Protein AF-A0A9D5R5W2-F1 (afdb_monomer_lite)

Sequence (88 aa):
MCSFFVSAQTKNITSSEIRWKAYKTLKAESMSHDGTVKLKSGNLTFNGNELTGGNFIINMNTIDAEDMNENPKQKKVLGKSPEKRRFL

Secondary structure (DSSP, 8-state):
--------EEEEE-S-EEEEEEESSTT-GGGEEEEEEEEEEEEEEEETTEEEEEEEEEEEEEEEEGGGTT-TTHHHHGGG-GGG----

pLDDT: mean 71.2, std 15.34, range [37.72, 90.56]

Radius of gyration: 21.81 Å; chains: 1; bounding box: 52×42×56 Å

Structure (mmCIF, N/CA/C/O backbone):
data_AF-A0A9D5R5W2-F1
#
_entry.id   AF-A0A9D5R5W2-F1
#
loop_
_atom_site.group_PDB
_atom_site.id
_atom_site.type_symbol
_atom_site.label_atom_id
_atom_site.label_alt_id
_atom_site.label_comp_id
_atom_site.label_asym_id
_atom_site.label_entity_id
_atom_site.label_seq_id
_atom_site.pdbx_PDB_ins_code
_atom_site.Cartn_x
_atom_site.Cartn_y
_atom_site.Cartn_z
_atom_site.occupancy
_atom_site.B_iso_or_equiv
_atom_site.auth_seq_id
_atom_site.auth_comp_id
_atom_site.auth_asym_id
_atom_site.auth_atom_id
_atom_site.pdbx_PDB_model_num
ATOM 1 N N . MET A 1 1 ? -24.933 17.239 29.429 1.00 48.09 1 MET A N 1
ATOM 2 C CA . MET A 1 1 ? -23.792 16.752 28.622 1.00 48.09 1 MET A CA 1
ATOM 3 C C . MET A 1 1 ? -24.373 16.046 27.407 1.00 48.09 1 MET A C 1
ATOM 5 O O . MET A 1 1 ? -25.010 15.020 27.590 1.00 48.09 1 MET A O 1
ATOM 9 N N . CYS A 1 2 ? -24.272 16.620 26.206 1.00 44.22 2 CYS A N 1
ATOM 10 C CA . CYS A 1 2 ? -24.664 15.909 24.985 1.00 44.22 2 CYS A CA 1
ATOM 11 C C . CYS A 1 2 ? -23.565 14.904 24.636 1.00 44.22 2 CYS A C 1
ATOM 13 O O . CYS A 1 2 ? -22.425 15.300 24.400 1.00 44.22 2 CYS A O 1
ATOM 15 N N . SER A 1 3 ? -23.900 13.617 24.640 1.00 57.44 3 SER A N 1
ATOM 16 C CA . SER A 1 3 ? -23.001 12.552 24.202 1.00 57.44 3 SER A CA 1
ATOM 17 C C . SER A 1 3 ? -22.962 12.528 22.677 1.00 57.44 3 SER A C 1
ATOM 19 O O . SER A 1 3 ? -23.968 12.244 22.028 1.00 57.44 3 SER A O 1
ATOM 21 N N . PHE A 1 4 ? -21.804 12.832 22.097 1.00 60.03 4 PHE A N 1
ATOM 22 C CA . PHE A 1 4 ? -21.547 12.597 20.682 1.00 60.03 4 PHE A CA 1
ATOM 23 C C . PHE A 1 4 ? -21.200 11.118 20.509 1.00 60.03 4 PHE A C 1
ATOM 25 O O . PHE A 1 4 ? -20.141 10.670 20.944 1.00 60.03 4 PHE A O 1
ATOM 32 N N . PHE A 1 5 ? -22.096 10.344 19.902 1.00 61.50 5 PHE A N 1
ATOM 33 C CA . PHE A 1 5 ? -21.774 8.988 19.475 1.00 61.50 5 PHE A CA 1
ATOM 34 C C . PHE A 1 5 ? -20.884 9.081 18.235 1.00 61.50 5 PHE A C 1
ATOM 36 O O . PHE A 1 5 ? -21.328 9.524 17.176 1.00 61.50 5 PHE A O 1
ATOM 43 N N . VAL A 1 6 ? -19.616 8.690 18.364 1.00 63.41 6 VAL A N 1
ATOM 44 C CA . VAL A 1 6 ? -18.750 8.499 17.200 1.00 63.41 6 VAL A CA 1
ATOM 45 C C . VAL A 1 6 ? -19.243 7.244 16.476 1.00 63.41 6 VAL A C 1
ATOM 47 O O . VAL A 1 6 ? -19.264 6.153 17.038 1.00 63.41 6 VAL A O 1
ATOM 50 N N . SER A 1 7 ? -19.727 7.415 15.248 1.00 67.25 7 SER A N 1
ATOM 51 C CA . SER A 1 7 ? -20.023 6.299 14.345 1.00 67.25 7 SER A CA 1
ATOM 52 C C . SER A 1 7 ? -18.800 6.014 13.482 1.00 67.25 7 SER A C 1
ATOM 54 O O . SER A 1 7 ? -18.014 6.922 13.197 1.00 67.25 7 SER A O 1
ATOM 56 N N . ALA A 1 8 ? -18.636 4.757 13.070 1.00 74.06 8 ALA A N 1
ATOM 57 C CA . ALA A 1 8 ? -17.549 4.362 12.187 1.00 74.06 8 ALA A CA 1
ATOM 58 C C . ALA A 1 8 ? -17.592 5.178 10.881 1.00 74.06 8 ALA A C 1
ATOM 60 O O . ALA A 1 8 ? -18.634 5.273 10.232 1.00 74.06 8 ALA A O 1
ATOM 61 N N . GLN A 1 9 ? -16.464 5.786 10.515 1.00 80.81 9 GLN A N 1
ATOM 62 C CA . GLN A 1 9 ? -16.323 6.628 9.329 1.00 80.81 9 GLN A CA 1
ATOM 63 C C . GLN A 1 9 ? -15.481 5.910 8.281 1.00 80.81 9 GLN A C 1
ATOM 65 O O . GLN A 1 9 ? -14.351 5.501 8.553 1.00 80.81 9 GLN A O 1
ATOM 70 N N . THR A 1 10 ? -16.005 5.810 7.062 1.00 79.56 10 THR A N 1
ATOM 71 C CA . THR A 1 10 ? -15.267 5.266 5.922 1.00 79.56 10 THR A CA 1
ATOM 72 C C . THR A 1 10 ? -14.685 6.405 5.086 1.00 79.56 10 THR A C 1
ATOM 74 O O . THR A 1 10 ? -15.416 7.275 4.614 1.00 79.56 10 THR A O 1
ATOM 77 N N . LYS A 1 11 ? -13.361 6.415 4.900 1.00 79.50 11 LYS A N 1
ATOM 78 C CA . LYS A 1 11 ? -12.647 7.412 4.090 1.00 79.50 11 LYS A CA 1
ATOM 79 C C . LYS A 1 11 ? -12.086 6.789 2.819 1.00 79.50 11 LYS A C 1
ATOM 81 O O . LYS A 1 11 ? -11.412 5.760 2.865 1.00 79.50 11 LYS A O 1
ATOM 86 N N . ASN A 1 12 ? -12.323 7.463 1.696 1.00 78.81 12 ASN A N 1
ATOM 87 C CA . ASN A 1 12 ? -11.734 7.117 0.407 1.00 78.81 12 ASN A CA 1
ATOM 88 C C . ASN A 1 12 ? -10.279 7.589 0.353 1.00 78.81 12 ASN A C 1
ATOM 90 O O . ASN A 1 12 ? -9.994 8.758 0.611 1.00 78.81 12 ASN A O 1
ATOM 94 N N . ILE A 1 13 ? -9.370 6.692 -0.019 1.00 78.56 13 ILE A N 1
ATOM 95 C CA . ILE A 1 13 ? -7.971 7.027 -0.273 1.00 78.56 13 ILE A CA 1
ATOM 96 C C . ILE A 1 13 ? -7.838 7.395 -1.752 1.00 78.56 13 ILE A C 1
ATOM 98 O O . ILE A 1 13 ? -7.937 6.529 -2.623 1.00 78.56 13 ILE A O 1
ATOM 102 N N . THR A 1 14 ? -7.641 8.680 -2.036 1.00 68.88 14 THR A N 1
ATOM 103 C CA . THR A 1 14 ? -7.470 9.210 -3.401 1.00 68.88 14 THR A CA 1
ATOM 104 C C . THR A 1 14 ? -6.011 9.441 -3.780 1.00 68.88 14 THR A C 1
ATOM 106 O O . THR A 1 14 ? -5.688 9.466 -4.963 1.00 68.88 14 THR A O 1
ATOM 109 N N . SER A 1 15 ? -5.122 9.572 -2.795 1.00 65.81 15 SER A N 1
ATOM 110 C CA . SER A 1 15 ? -3.681 9.668 -3.004 1.00 65.81 15 SER A CA 1
ATOM 111 C C . SER A 1 15 ? -2.969 8.880 -1.916 1.00 65.81 15 SER A C 1
ATOM 113 O O . SER A 1 15 ? -3.119 9.166 -0.728 1.00 65.81 15 SER A O 1
ATOM 115 N N . SER A 1 16 ? -2.227 7.860 -2.323 1.0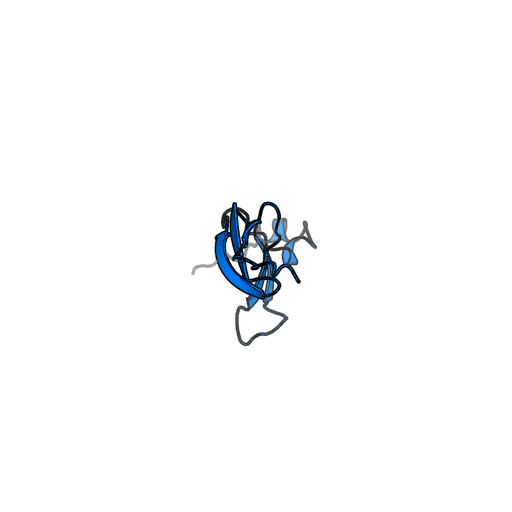0 70.62 16 SER A N 1
ATOM 116 C CA . SER A 1 16 ? -1.351 7.102 -1.437 1.00 70.62 16 SER A CA 1
ATOM 117 C C . SER A 1 16 ? -0.221 6.497 -2.247 1.00 70.62 16 SER A C 1
ATOM 119 O O . SER A 1 16 ? -0.457 5.904 -3.305 1.00 70.62 16 SER A O 1
ATOM 121 N N . GLU A 1 17 ? 0.983 6.615 -1.715 1.00 76.81 17 GLU A N 1
ATOM 122 C CA . GLU A 1 17 ? 2.172 5.961 -2.233 1.00 76.81 17 GLU A CA 1
ATOM 123 C C . GLU A 1 17 ? 2.382 4.654 -1.470 1.00 76.81 17 GLU A C 1
ATOM 125 O O . GLU A 1 17 ? 2.431 4.646 -0.239 1.00 76.81 17 GLU A O 1
ATOM 130 N N . ILE A 1 18 ? 2.464 3.539 -2.194 1.00 82.56 18 ILE A N 1
ATOM 131 C CA . ILE A 1 18 ? 2.783 2.240 -1.604 1.00 82.56 18 ILE A CA 1
ATOM 132 C C . ILE A 1 18 ? 4.219 1.922 -1.992 1.00 82.56 18 ILE A C 1
ATOM 134 O O . ILE A 1 18 ? 4.525 1.768 -3.173 1.00 82.56 18 ILE A O 1
ATOM 138 N N . ARG A 1 19 ? 5.092 1.813 -0.991 1.00 85.44 19 ARG A N 1
ATOM 139 C CA . ARG A 1 19 ? 6.486 1.405 -1.174 1.00 85.44 19 ARG A CA 1
ATOM 140 C C . ARG A 1 19 ? 6.618 -0.089 -0.922 1.00 85.44 19 ARG A C 1
ATOM 142 O O . ARG A 1 19 ? 6.087 -0.599 0.065 1.00 85.44 19 ARG A O 1
ATOM 149 N N . TRP A 1 20 ? 7.316 -0.789 -1.805 1.00 84.69 20 TRP A N 1
ATOM 150 C CA . TRP A 1 20 ? 7.583 -2.216 -1.674 1.00 84.69 20 TRP A CA 1
ATOM 151 C C . TRP A 1 20 ? 9.084 -2.458 -1.561 1.00 84.69 20 TRP A C 1
ATOM 153 O O . TRP A 1 20 ? 9.889 -1.721 -2.121 1.00 84.69 20 TRP A O 1
ATOM 163 N N . LYS A 1 21 ? 9.450 -3.502 -0.814 1.00 84.00 21 LYS A N 1
ATOM 164 C CA . LYS A 1 21 ? 10.825 -3.987 -0.718 1.00 84.00 21 LYS A CA 1
ATOM 165 C C . LYS A 1 21 ? 10.824 -5.507 -0.806 1.00 84.00 21 LYS A C 1
ATOM 167 O O . LYS A 1 21 ? 10.190 -6.172 0.015 1.00 84.00 21 LYS A O 1
ATOM 172 N N . ALA A 1 22 ? 11.502 -6.051 -1.808 1.00 78.56 22 ALA A N 1
ATOM 173 C CA . ALA A 1 22 ? 11.620 -7.483 -2.048 1.00 78.56 22 ALA A CA 1
ATOM 174 C C . ALA A 1 22 ? 13.074 -7.930 -1.892 1.00 78.56 22 ALA A C 1
ATOM 176 O O . ALA A 1 22 ? 13.992 -7.204 -2.252 1.00 78.56 22 ALA A O 1
ATOM 177 N N . TYR A 1 23 ? 13.286 -9.142 -1.384 1.00 79.62 23 TYR A N 1
ATOM 178 C CA . TYR A 1 23 ? 14.615 -9.721 -1.188 1.00 79.62 23 TYR A CA 1
ATOM 179 C C . TYR A 1 23 ? 14.700 -11.037 -1.952 1.00 79.62 23 TYR A C 1
ATOM 181 O O . TYR A 1 23 ? 13.791 -11.861 -1.850 1.00 79.62 23 TYR A O 1
ATOM 189 N N . LYS A 1 24 ? 15.794 -11.256 -2.687 1.00 64.06 24 LYS A N 1
ATOM 190 C CA . LYS A 1 24 ? 15.990 -12.487 -3.467 1.00 64.06 24 LYS A CA 1
ATOM 191 C C . LYS A 1 24 ? 16.257 -13.714 -2.577 1.00 64.06 24 LYS A C 1
ATOM 193 O O . LYS A 1 24 ? 15.667 -14.763 -2.810 1.00 64.06 24 LYS A O 1
ATOM 198 N N . THR A 1 25 ? 17.101 -13.571 -1.545 1.00 67.69 25 THR A N 1
ATOM 199 C CA . THR A 1 25 ? 17.451 -14.624 -0.561 1.00 67.69 25 THR A CA 1
ATOM 200 C C . THR A 1 25 ? 17.896 -13.991 0.773 1.00 67.69 25 THR A C 1
ATOM 202 O O . THR A 1 25 ? 18.350 -12.849 0.773 1.00 67.69 25 THR A O 1
ATOM 205 N N . LEU A 1 26 ? 17.763 -14.713 1.903 1.00 61.22 26 LEU A N 1
ATOM 206 C CA . LEU A 1 26 ? 18.286 -14.403 3.260 1.00 61.22 26 LEU A CA 1
ATOM 207 C C . LEU A 1 26 ? 18.322 -12.915 3.677 1.00 61.22 26 LEU A C 1
ATOM 209 O O . LEU A 1 26 ? 19.279 -12.489 4.312 1.00 61.22 26 LEU A O 1
ATOM 213 N N . LYS A 1 27 ? 17.299 -12.116 3.332 1.00 59.53 27 LYS A N 1
ATOM 214 C CA . LYS A 1 27 ? 17.211 -10.678 3.674 1.00 59.53 27 LYS A CA 1
ATOM 215 C C . LYS A 1 27 ? 18.536 -9.915 3.487 1.00 59.53 27 LYS A C 1
ATOM 217 O O . LYS A 1 27 ? 18.855 -9.018 4.258 1.00 59.53 27 LYS A O 1
ATOM 222 N N . ALA A 1 28 ? 19.338 -10.305 2.499 1.00 61.19 28 ALA A N 1
ATOM 223 C CA . ALA A 1 28 ? 20.595 -9.630 2.242 1.00 61.19 28 ALA A CA 1
ATOM 224 C C . ALA A 1 28 ? 20.269 -8.304 1.555 1.00 61.19 28 ALA A C 1
ATOM 226 O O . ALA A 1 28 ? 19.719 -8.300 0.453 1.00 61.19 28 ALA A O 1
ATOM 227 N N . GLU A 1 29 ? 20.605 -7.190 2.202 1.00 66.62 29 GLU A N 1
ATOM 228 C CA . GLU 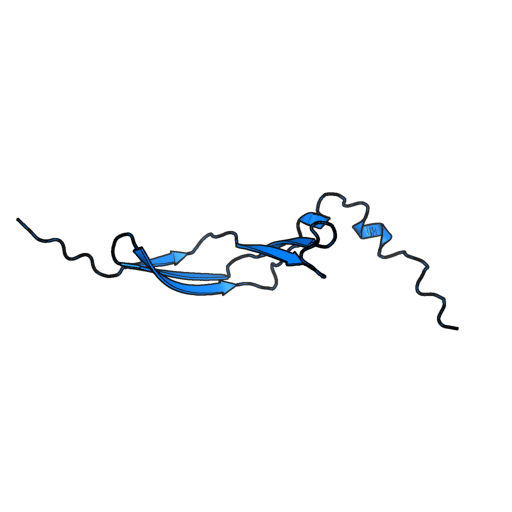A 1 29 ? 20.380 -5.831 1.687 1.00 66.62 29 GLU A CA 1
ATOM 229 C C . GLU A 1 29 ? 20.997 -5.640 0.289 1.00 66.62 29 GLU A C 1
ATOM 231 O O . GLU A 1 29 ? 20.415 -4.987 -0.570 1.00 66.62 29 GLU A O 1
ATOM 236 N N . SER A 1 30 ? 22.113 -6.325 0.014 1.00 64.81 30 SER A N 1
ATOM 237 C CA . SER A 1 30 ? 22.809 -6.342 -1.282 1.00 64.81 30 SER A CA 1
ATOM 238 C C . SER A 1 30 ? 22.050 -7.037 -2.424 1.00 64.81 30 SER A C 1
ATOM 240 O O . SER A 1 30 ? 22.481 -6.965 -3.570 1.00 64.81 30 SER A O 1
ATOM 242 N N . MET A 1 31 ? 20.964 -7.755 -2.128 1.00 64.81 31 MET A N 1
ATOM 243 C CA . MET A 1 31 ? 20.102 -8.437 -3.105 1.00 64.81 31 MET A CA 1
ATOM 244 C C . MET A 1 31 ? 18.630 -8.116 -2.829 1.00 64.81 31 MET A C 1
ATOM 246 O O . MET A 1 31 ? 17.760 -8.999 -2.870 1.00 64.81 31 MET A O 1
ATOM 250 N N . SER A 1 32 ? 18.376 -6.856 -2.483 1.00 73.88 32 SER A N 1
ATOM 251 C CA . SER A 1 32 ? 17.040 -6.312 -2.319 1.00 73.88 32 SER A CA 1
ATOM 252 C C . SER A 1 32 ? 16.702 -5.376 -3.474 1.00 73.88 32 SER A C 1
ATOM 254 O O . SER A 1 32 ? 17.588 -4.742 -4.037 1.00 73.88 32 SER A O 1
ATOM 256 N N . HIS A 1 33 ? 15.429 -5.348 -3.841 1.00 81.75 33 HIS A N 1
ATOM 257 C CA . HIS A 1 33 ? 14.863 -4.346 -4.730 1.00 81.75 33 HIS A CA 1
ATOM 258 C C . HIS A 1 33 ? 13.836 -3.562 -3.939 1.00 81.75 33 HIS A C 1
ATOM 260 O O . HIS A 1 33 ? 13.054 -4.151 -3.183 1.00 81.75 33 HIS A O 1
ATOM 266 N N . ASP A 1 34 ? 13.827 -2.255 -4.130 1.00 83.50 34 ASP A N 1
ATOM 267 C CA . ASP A 1 34 ? 12.813 -1.378 -3.590 1.00 83.50 34 ASP A CA 1
ATOM 268 C C . ASP A 1 34 ? 12.221 -0.498 -4.680 1.00 83.50 34 ASP A C 1
ATOM 270 O O . ASP A 1 34 ? 12.822 -0.223 -5.720 1.00 83.50 34 ASP A O 1
ATOM 274 N N . GLY A 1 35 ? 10.983 -0.097 -4.454 1.00 85.88 35 GLY A N 1
ATOM 275 C CA . GLY A 1 35 ? 10.295 0.756 -5.393 1.00 85.88 35 GLY A CA 1
ATOM 276 C C . GLY A 1 35 ? 8.893 1.101 -4.952 1.00 85.88 35 GLY A C 1
ATOM 277 O O . GLY A 1 35 ? 8.503 0.901 -3.795 1.00 85.88 35 GLY A O 1
ATOM 278 N N . THR A 1 36 ? 8.119 1.624 -5.893 1.00 88.69 36 THR A N 1
ATOM 279 C CA . THR A 1 36 ? 6.778 2.144 -5.640 1.00 88.69 36 THR A CA 1
ATOM 280 C C . THR A 1 36 ? 5.736 1.415 -6.473 1.00 88.69 36 THR A C 1
ATOM 282 O O . THR A 1 36 ? 6.011 0.837 -7.523 1.00 88.69 36 THR A O 1
ATOM 285 N N . VAL A 1 37 ? 4.503 1.399 -5.978 1.00 87.06 37 VAL A N 1
ATOM 286 C CA . VAL A 1 37 ? 3.328 0.966 -6.729 1.00 87.06 37 VAL A CA 1
ATOM 287 C C . VAL A 1 37 ? 2.171 1.904 -6.416 1.00 87.06 37 VAL A C 1
ATOM 289 O O . VAL A 1 37 ? 1.967 2.318 -5.272 1.00 87.06 37 VAL A O 1
ATOM 292 N N . LYS A 1 38 ? 1.405 2.286 -7.441 1.00 86.31 38 LYS A N 1
ATOM 293 C CA . LYS A 1 38 ? 0.292 3.220 -7.262 1.00 86.31 38 LYS A CA 1
ATOM 294 C C . LYS A 1 38 ? -0.961 2.492 -6.808 1.00 86.31 38 LYS A C 1
ATOM 296 O O . LYS A 1 38 ? -1.308 1.405 -7.286 1.00 86.31 38 LYS A O 1
ATOM 301 N N . LEU A 1 39 ? -1.692 3.150 -5.917 1.00 85.44 39 LEU A N 1
ATOM 302 C CA . LEU A 1 39 ? -3.023 2.721 -5.534 1.00 85.44 39 LEU A CA 1
ATOM 303 C C . LEU A 1 39 ? -4.024 3.056 -6.648 1.00 85.44 39 LEU A C 1
ATOM 305 O O . LEU A 1 39 ? -4.015 4.157 -7.194 1.00 85.44 39 LEU A O 1
ATOM 309 N N . LYS A 1 40 ? -4.906 2.107 -6.974 1.00 84.00 40 LYS A N 1
ATOM 310 C CA . LYS A 1 40 ? -6.043 2.342 -7.871 1.00 84.00 40 LYS A CA 1
ATOM 311 C C . LYS A 1 40 ? -7.222 2.955 -7.116 1.00 84.00 40 LYS A C 1
ATOM 313 O O . LYS A 1 40 ? -7.834 3.901 -7.592 1.00 84.00 40 LYS A O 1
ATOM 318 N N . SER A 1 41 ? -7.544 2.392 -5.955 1.00 84.88 41 SER A N 1
ATOM 319 C CA . SER A 1 41 ? -8.613 2.858 -5.068 1.00 84.88 41 SER A CA 1
ATOM 320 C C . SER A 1 41 ? -8.487 2.187 -3.709 1.00 84.88 41 SER A C 1
ATOM 322 O O . SER A 1 41 ? -8.091 1.026 -3.645 1.00 84.88 41 SER A O 1
ATOM 324 N N . GLY A 1 42 ? -8.894 2.847 -2.633 1.00 84.75 42 GLY A N 1
ATOM 325 C CA . GLY A 1 42 ? -8.956 2.211 -1.322 1.00 84.75 42 GLY A CA 1
ATOM 326 C C . GLY A 1 42 ? -9.960 2.883 -0.406 1.00 84.75 42 GLY A C 1
ATOM 327 O O . GLY A 1 42 ? -10.319 4.042 -0.606 1.00 84.75 42 GLY A O 1
ATOM 328 N N . ASN A 1 43 ? -10.448 2.139 0.573 1.00 85.88 43 ASN A N 1
ATOM 329 C CA . ASN A 1 43 ? -11.321 2.613 1.634 1.00 85.88 43 ASN A CA 1
ATOM 330 C C . ASN A 1 43 ? -10.753 2.154 2.967 1.00 85.88 43 ASN A C 1
ATOM 332 O O . ASN A 1 43 ? -10.419 0.983 3.126 1.00 85.88 43 ASN A O 1
ATOM 336 N N . LEU A 1 44 ? -10.664 3.082 3.911 1.00 86.62 44 LEU A N 1
ATOM 337 C CA . LEU A 1 44 ? -10.278 2.814 5.289 1.00 86.62 44 LEU A CA 1
ATOM 338 C C . LEU A 1 44 ? -11.472 3.093 6.189 1.00 86.62 44 LEU A C 1
ATOM 340 O O . LEU A 1 44 ? -12.134 4.119 6.036 1.00 86.62 44 LEU A O 1
ATOM 344 N N . THR A 1 45 ? -11.721 2.196 7.130 1.00 86.88 45 THR A N 1
ATOM 345 C CA . THR A 1 45 ? -12.762 2.333 8.143 1.00 86.88 45 THR A CA 1
ATOM 346 C C . THR A 1 45 ? -12.109 2.710 9.459 1.00 86.88 45 THR A C 1
ATOM 348 O O . THR A 1 45 ? -11.241 1.998 9.964 1.00 86.88 45 THR A O 1
ATOM 351 N N . PHE A 1 46 ? -12.541 3.835 10.012 1.00 85.81 46 PHE A N 1
ATOM 352 C CA . PHE A 1 46 ? -12.091 4.335 11.301 1.00 85.81 46 PHE A CA 1
ATOM 353 C C . PHE A 1 46 ? -13.225 4.246 12.315 1.00 85.81 46 PHE A C 1
ATOM 355 O O . PHE A 1 46 ? -14.351 4.640 12.013 1.00 85.81 46 PHE A O 1
ATOM 362 N N . ASN A 1 47 ? -12.932 3.779 13.526 1.00 86.06 47 ASN A N 1
ATOM 363 C CA . ASN A 1 47 ? -13.810 3.927 14.680 1.00 86.06 47 ASN A CA 1
ATOM 364 C C . ASN A 1 47 ? -13.200 4.976 15.615 1.00 86.06 47 ASN A C 1
ATOM 366 O O . ASN A 1 47 ? -12.232 4.710 16.324 1.00 86.06 47 ASN A O 1
ATOM 370 N N . GLY A 1 48 ? -13.704 6.209 15.536 1.00 84.31 48 GLY A N 1
ATOM 371 C CA . GLY A 1 48 ? -13.065 7.356 16.180 1.00 84.31 48 GLY A CA 1
ATOM 372 C C . GLY A 1 48 ? -11.671 7.609 15.602 1.00 84.31 48 GLY A C 1
ATOM 373 O O . GLY A 1 48 ? -11.545 8.013 14.446 1.00 84.31 48 GLY A O 1
ATOM 374 N N . ASN A 1 49 ? -10.639 7.356 16.409 1.00 84.31 49 ASN A N 1
ATOM 375 C CA . ASN A 1 49 ? -9.232 7.543 16.046 1.00 84.31 49 ASN A CA 1
ATOM 376 C C . ASN A 1 49 ? -8.524 6.232 15.665 1.00 84.31 49 ASN A C 1
ATOM 378 O O . ASN A 1 49 ? -7.377 6.273 15.223 1.00 84.31 49 ASN A O 1
ATOM 382 N N . GLU A 1 50 ? -9.185 5.083 15.816 1.00 86.56 50 GLU A N 1
ATOM 383 C CA . GLU A 1 50 ? -8.604 3.775 15.518 1.00 86.56 50 GLU A CA 1
ATOM 384 C C . GLU A 1 50 ? -8.963 3.319 14.104 1.00 86.56 50 GLU A C 1
ATOM 386 O O . GLU A 1 50 ? -10.125 3.353 13.696 1.00 86.56 50 GLU A O 1
ATOM 391 N N . LEU A 1 51 ? -7.959 2.865 13.351 1.00 87.62 51 LEU A N 1
ATOM 392 C CA . LEU A 1 51 ? -8.155 2.201 12.065 1.00 87.62 51 LEU A CA 1
ATOM 393 C C . LEU A 1 51 ? -8.597 0.755 12.321 1.00 87.62 51 LEU A C 1
ATOM 395 O O . LEU A 1 51 ? -7.803 -0.060 12.782 1.00 87.62 51 LEU A O 1
ATOM 399 N N . THR A 1 52 ? -9.850 0.431 12.011 1.00 90.56 52 THR A N 1
ATOM 400 C CA . THR A 1 52 ? -10.431 -0.894 12.290 1.00 90.56 52 THR A CA 1
ATOM 401 C C . THR A 1 52 ? -10.436 -1.819 11.081 1.00 90.56 52 THR A C 1
ATOM 403 O O . THR A 1 52 ? -10.628 -3.024 11.224 1.00 90.56 52 THR A O 1
ATOM 406 N N . GLY A 1 53 ? -10.205 -1.283 9.883 1.00 88.19 53 GLY A N 1
ATOM 407 C CA . GLY A 1 53 ? -10.088 -2.089 8.677 1.00 88.19 53 GLY A CA 1
ATOM 408 C C . GLY A 1 53 ? -10.075 -1.259 7.406 1.00 88.19 53 GLY A C 1
ATOM 409 O O . GLY A 1 53 ? -10.046 -0.029 7.432 1.00 88.19 53 GLY A O 1
ATOM 410 N N . GLY A 1 54 ? -10.107 -1.945 6.272 1.00 85.88 54 GLY A N 1
ATOM 411 C CA . GLY A 1 54 ? -10.147 -1.310 4.968 1.00 85.88 54 GLY A CA 1
ATOM 412 C C . GLY A 1 54 ? -9.919 -2.301 3.839 1.00 85.88 54 GLY A C 1
ATOM 413 O O . GLY A 1 54 ? -9.512 -3.438 4.061 1.00 85.88 54 GLY A O 1
ATOM 414 N N . ASN A 1 55 ? -10.178 -1.848 2.621 1.00 85.50 55 ASN A N 1
ATOM 415 C CA . ASN A 1 55 ? -9.845 -2.572 1.405 1.00 85.50 55 ASN A CA 1
ATOM 416 C C . ASN A 1 55 ? -9.126 -1.628 0.451 1.00 85.50 55 ASN A C 1
ATOM 418 O O . ASN A 1 55 ? -9.498 -0.462 0.330 1.00 85.50 55 ASN A O 1
ATOM 422 N N . PHE A 1 56 ? -8.124 -2.128 -0.254 1.00 87.75 56 PHE A N 1
ATOM 423 C CA . PHE A 1 56 ? -7.385 -1.348 -1.228 1.00 87.75 56 PHE A CA 1
ATOM 424 C C . PHE A 1 56 ? -7.060 -2.199 -2.454 1.00 87.75 56 PHE A C 1
ATOM 426 O O . PHE A 1 56 ? -6.730 -3.376 -2.363 1.00 87.75 56 PHE A O 1
ATOM 433 N N . ILE A 1 57 ? -7.184 -1.583 -3.623 1.00 86.69 57 ILE A N 1
ATOM 434 C CA . ILE A 1 57 ? -6.888 -2.174 -4.920 1.00 86.69 57 ILE A CA 1
ATOM 435 C C . ILE A 1 57 ? -5.633 -1.492 -5.438 1.00 86.69 57 ILE A C 1
ATOM 437 O O . ILE A 1 57 ? -5.615 -0.281 -5.670 1.00 86.69 57 ILE A O 1
ATOM 441 N N . ILE A 1 58 ? -4.588 -2.284 -5.635 1.00 85.75 58 ILE A N 1
ATOM 442 C CA . ILE A 1 58 ? -3.304 -1.825 -6.156 1.00 85.75 58 ILE A CA 1
ATOM 443 C C . ILE A 1 58 ? -3.322 -1.923 -7.681 1.00 85.75 58 ILE A C 1
ATOM 445 O O . ILE A 1 58 ? -3.790 -2.914 -8.246 1.00 85.75 58 ILE A O 1
ATOM 449 N N . ASN A 1 59 ? -2.797 -0.906 -8.365 1.00 87.12 59 ASN A N 1
ATOM 450 C CA . ASN A 1 59 ? -2.558 -0.989 -9.798 1.00 87.12 59 ASN A CA 1
ATOM 451 C C . ASN A 1 59 ? -1.168 -1.582 -10.068 1.00 87.12 59 ASN A C 1
ATOM 453 O O . ASN A 1 59 ? -0.185 -0.852 -10.172 1.00 87.12 59 ASN A O 1
ATOM 457 N N . MET A 1 60 ? -1.083 -2.902 -10.233 1.00 84.12 60 MET A N 1
ATOM 458 C C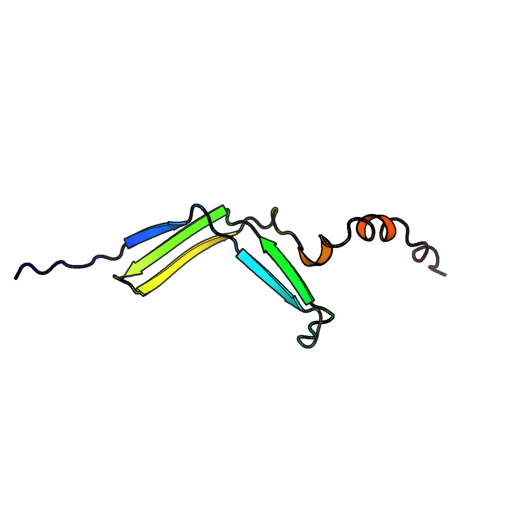A . MET A 1 60 ? 0.195 -3.591 -10.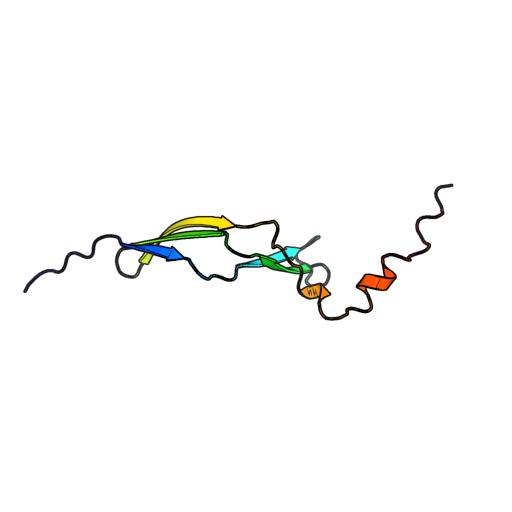469 1.00 84.12 60 MET A CA 1
ATOM 459 C C . MET A 1 60 ? 0.881 -3.204 -11.785 1.00 84.12 60 MET A C 1
ATOM 461 O O . MET A 1 60 ? 2.090 -3.355 -11.894 1.00 84.12 60 MET A O 1
ATOM 465 N N . ASN A 1 61 ? 0.163 -2.620 -12.751 1.00 87.44 61 ASN A N 1
ATOM 466 C CA . ASN A 1 61 ? 0.780 -2.095 -13.977 1.00 87.44 61 ASN A CA 1
ATOM 467 C C . ASN A 1 61 ? 1.640 -0.844 -13.724 1.00 87.44 61 ASN A C 1
ATOM 469 O O . ASN A 1 61 ? 2.299 -0.360 -14.636 1.00 87.44 61 ASN A O 1
ATOM 473 N N . THR A 1 62 ? 1.593 -0.287 -12.512 1.00 85.88 62 THR A N 1
ATOM 474 C CA . THR A 1 62 ? 2.351 0.910 -12.117 1.00 85.88 62 THR A CA 1
ATOM 475 C C . THR A 1 62 ? 3.506 0.601 -11.179 1.00 85.88 62 THR A C 1
ATOM 477 O O . THR A 1 62 ? 4.069 1.529 -10.607 1.00 85.88 62 THR A O 1
ATOM 480 N N . ILE A 1 63 ? 3.816 -0.682 -10.977 1.00 85.38 63 ILE A N 1
ATOM 481 C CA . ILE A 1 63 ? 4.963 -1.065 -10.170 1.00 85.38 63 ILE A CA 1
ATOM 482 C C . ILE A 1 63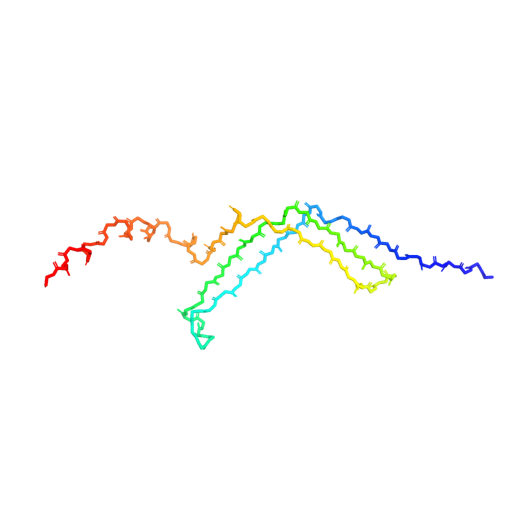 ? 6.239 -0.567 -10.852 1.00 85.38 63 ILE A C 1
ATOM 484 O O . ILE A 1 63 ? 6.467 -0.843 -12.030 1.00 85.38 63 ILE A O 1
ATOM 488 N N . ASP A 1 64 ? 7.040 0.185 -10.111 1.00 83.50 64 ASP A N 1
ATOM 489 C CA . ASP A 1 64 ? 8.353 0.649 -10.537 1.00 83.50 64 ASP A CA 1
ATOM 490 C C . ASP A 1 64 ? 9.397 0.245 -9.498 1.00 83.50 64 ASP A C 1
ATOM 492 O O . ASP A 1 64 ? 9.086 0.148 -8.310 1.00 83.50 64 ASP A O 1
ATOM 496 N N . ALA A 1 65 ? 10.610 -0.034 -9.969 1.00 81.50 65 ALA A N 1
ATOM 497 C CA . ALA A 1 65 ? 11.764 -0.400 -9.156 1.00 81.50 65 ALA A CA 1
ATOM 498 C C . ALA A 1 65 ? 12.711 0.806 -9.132 1.00 81.50 65 ALA A C 1
ATOM 500 O O . ALA A 1 65 ? 13.373 1.115 -10.129 1.00 81.50 65 ALA A O 1
ATOM 501 N N . GLU A 1 66 ? 12.692 1.545 -8.024 1.00 79.38 66 GLU A N 1
ATOM 502 C CA . GLU A 1 66 ? 13.396 2.824 -7.903 1.00 79.38 66 GLU A CA 1
ATOM 503 C C . GLU A 1 66 ? 14.892 2.637 -7.653 1.00 79.38 66 GLU A C 1
ATOM 505 O O . GLU A 1 66 ? 15.674 3.491 -8.072 1.00 79.38 66 GLU A O 1
ATOM 510 N N . ASP A 1 67 ? 15.300 1.480 -7.122 1.00 70.75 67 ASP A N 1
ATOM 511 C CA . ASP A 1 67 ? 16.704 1.070 -6.965 1.00 70.75 67 ASP A CA 1
ATOM 512 C C . ASP A 1 67 ? 17.492 1.108 -8.289 1.00 70.75 67 ASP A C 1
ATOM 514 O O . ASP A 1 67 ? 18.719 1.212 -8.320 1.00 70.75 67 ASP A O 1
ATOM 518 N N . MET A 1 68 ? 16.782 1.050 -9.419 1.00 62.41 68 MET A N 1
ATOM 519 C CA . MET A 1 68 ? 17.360 1.087 -10.760 1.00 62.41 68 MET A CA 1
ATOM 520 C C . MET A 1 68 ? 17.290 2.464 -11.437 1.00 62.41 68 MET A C 1
ATOM 522 O O . MET A 1 68 ? 17.846 2.635 -12.530 1.00 62.41 68 MET A O 1
ATOM 526 N N . ASN A 1 69 ? 16.624 3.450 -10.832 1.00 60.22 69 ASN A N 1
ATOM 527 C CA . ASN A 1 69 ? 16.468 4.792 -11.405 1.00 60.22 69 ASN A CA 1
ATOM 528 C C . ASN A 1 69 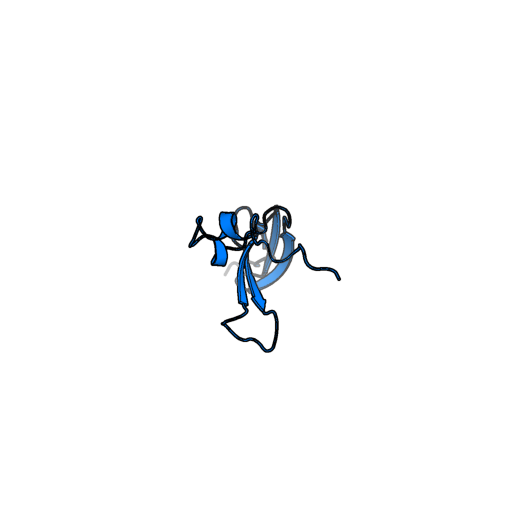? 17.718 5.673 -11.214 1.00 60.22 69 ASN A C 1
ATOM 530 O O . ASN A 1 69 ? 17.844 6.721 -11.848 1.00 60.22 69 ASN A O 1
ATOM 534 N N . GLU A 1 70 ? 18.695 5.208 -10.436 1.00 53.69 70 GLU A N 1
ATOM 535 C CA . GLU A 1 70 ? 19.931 5.933 -10.123 1.00 53.69 70 GLU A CA 1
ATOM 536 C C . GLU A 1 70 ? 20.963 5.915 -11.269 1.00 53.69 70 GLU A C 1
ATOM 538 O O . GLU A 1 70 ? 21.873 6.741 -11.309 1.00 53.69 70 GLU A O 1
ATOM 543 N N . ASN A 1 71 ? 20.834 4.998 -12.241 1.00 50.25 71 ASN A N 1
ATOM 544 C CA . ASN A 1 71 ? 21.802 4.853 -13.334 1.00 50.25 71 ASN A CA 1
ATOM 545 C C . ASN A 1 71 ? 21.149 4.507 -14.691 1.00 50.25 71 ASN A C 1
ATOM 547 O O . ASN A 1 71 ? 21.177 3.352 -15.133 1.00 50.25 71 ASN A O 1
ATOM 551 N N . PRO A 1 72 ? 20.670 5.505 -15.466 1.00 53.72 72 PRO A N 1
ATOM 552 C CA . PRO A 1 72 ? 20.119 5.295 -16.815 1.00 53.72 72 PRO A CA 1
ATOM 553 C C . PRO A 1 72 ? 21.107 4.648 -17.809 1.00 53.72 72 PRO A C 1
ATOM 555 O O . PRO A 1 72 ? 20.702 4.140 -18.857 1.00 53.72 72 PRO A O 1
ATOM 558 N N . LYS A 1 73 ? 22.410 4.616 -17.487 1.00 50.00 73 LYS A N 1
ATOM 559 C CA . LYS A 1 73 ? 23.449 3.944 -18.284 1.00 50.00 73 LYS A CA 1
ATOM 560 C C . LYS A 1 73 ? 23.409 2.413 -18.157 1.00 50.00 73 LYS A C 1
ATOM 562 O O . LYS A 1 73 ? 23.728 1.733 -19.129 1.00 50.00 73 LYS A O 1
ATOM 567 N N . GLN A 1 74 ? 22.961 1.854 -17.029 1.00 51.84 74 GLN A N 1
ATOM 568 C CA . GLN A 1 74 ? 22.937 0.399 -16.801 1.00 51.84 74 GLN A CA 1
ATOM 569 C C . GLN A 1 74 ? 21.782 -0.300 -17.535 1.00 51.84 74 GLN A C 1
ATOM 571 O O . GLN A 1 74 ? 21.967 -1.395 -18.072 1.00 51.84 74 GLN A O 1
ATOM 576 N N . LYS A 1 75 ? 20.632 0.377 -17.690 1.00 49.22 75 LYS A N 1
ATOM 577 C CA . LYS A 1 75 ? 19.479 -0.105 -18.483 1.00 49.22 75 LYS A CA 1
ATOM 578 C C . LYS A 1 75 ? 19.846 -0.397 -19.950 1.00 49.22 75 LYS A C 1
ATOM 580 O O . LYS A 1 75 ? 19.271 -1.292 -20.563 1.00 49.22 75 LYS A O 1
ATOM 585 N N . LYS A 1 76 ? 20.838 0.306 -20.516 1.00 47.62 76 LYS A N 1
ATOM 586 C CA . LYS A 1 76 ? 21.278 0.135 -21.916 1.00 47.62 76 LYS A CA 1
ATOM 587 C C . LYS A 1 76 ? 22.310 -0.986 -22.113 1.00 47.62 76 LYS A C 1
ATOM 589 O O . LYS A 1 76 ? 22.424 -1.508 -23.221 1.00 47.62 76 LYS A O 1
ATOM 594 N N . VAL A 1 77 ? 23.038 -1.379 -21.065 1.00 52.94 77 VAL A N 1
ATOM 595 C CA . VAL A 1 77 ? 24.090 -2.413 -21.146 1.00 52.94 77 VAL A CA 1
ATOM 596 C C . VAL A 1 77 ? 23.506 -3.828 -21.048 1.00 52.94 77 VAL A C 1
ATOM 598 O O . VAL A 1 77 ? 23.991 -4.737 -21.716 1.00 52.94 77 VAL A O 1
ATOM 601 N N . LEU A 1 78 ? 22.396 -4.014 -20.326 1.00 51.06 78 LEU A N 1
ATOM 602 C CA . LEU A 1 78 ? 21.729 -5.321 -20.194 1.00 51.06 78 LEU A CA 1
ATOM 603 C C . LEU A 1 78 ? 21.019 -5.794 -21.477 1.00 51.06 78 LEU A C 1
ATOM 605 O O . LEU A 1 78 ? 20.846 -6.993 -21.671 1.00 51.06 78 LEU A O 1
ATOM 609 N N . GLY A 1 79 ? 20.682 -4.884 -22.398 1.00 45.75 79 GLY A N 1
ATOM 610 C CA . GLY A 1 79 ? 20.191 -5.234 -23.739 1.00 45.75 79 GLY A CA 1
ATOM 611 C C . GLY A 1 79 ? 21.291 -5.649 -24.728 1.00 45.75 79 GLY A C 1
ATOM 612 O O . GLY A 1 79 ? 20.983 -6.073 -25.840 1.00 45.75 79 GLY A O 1
ATOM 613 N N . LYS A 1 80 ? 22.571 -5.516 -24.353 1.00 46.16 80 LYS A N 1
ATOM 614 C CA . LYS A 1 80 ? 23.731 -5.844 -25.198 1.00 46.16 80 LYS A CA 1
ATOM 615 C C . LYS A 1 80 ? 24.783 -6.699 -24.483 1.00 46.16 80 LYS A C 1
ATOM 617 O O . LYS A 1 80 ? 25.945 -6.655 -24.875 1.00 46.16 80 LYS A O 1
ATOM 622 N N . SER A 1 81 ? 24.409 -7.488 -23.471 1.00 37.72 81 SER A N 1
ATOM 623 C CA . SER A 1 81 ? 25.352 -8.470 -22.920 1.00 37.72 81 SER A CA 1
ATOM 624 C C . SER A 1 81 ? 25.576 -9.601 -23.942 1.00 37.72 81 SER A C 1
ATOM 626 O O . SER A 1 81 ? 24.613 -10.284 -24.306 1.00 37.72 81 SER A O 1
ATOM 628 N N . PRO A 1 82 ? 26.813 -9.825 -24.430 1.00 49.00 82 PRO A N 1
ATOM 629 C CA . PRO A 1 82 ? 27.121 -10.855 -25.421 1.00 49.00 82 PRO A CA 1
ATOM 630 C C . PRO A 1 82 ? 27.140 -12.280 -24.837 1.00 49.00 82 PRO A C 1
ATOM 632 O O . PRO A 1 82 ? 27.506 -13.225 -25.532 1.00 49.00 82 PRO A O 1
ATOM 635 N N . GLU A 1 83 ? 26.719 -12.470 -23.585 1.00 50.03 83 GLU A N 1
ATOM 636 C CA . GLU A 1 83 ? 26.830 -13.751 -22.879 1.00 50.03 83 GLU A CA 1
ATOM 637 C C . GLU A 1 83 ? 25.744 -14.781 -23.261 1.00 50.03 83 GLU A C 1
ATOM 639 O O . GLU A 1 83 ? 25.876 -15.964 -22.972 1.00 50.03 83 GLU A O 1
ATOM 644 N N . LYS A 1 84 ? 24.701 -14.392 -24.011 1.00 46.16 84 LYS A N 1
ATOM 645 C CA . LYS A 1 84 ? 23.667 -15.324 -24.522 1.00 46.16 84 LYS A CA 1
ATOM 646 C C . LYS A 1 84 ? 23.996 -15.982 -25.876 1.00 46.16 84 LYS A C 1
ATOM 648 O O . LYS A 1 84 ? 23.092 -16.407 -26.591 1.00 46.16 84 LYS A O 1
ATOM 653 N N . ARG A 1 85 ? 25.278 -16.088 -26.248 1.00 50.91 85 ARG A N 1
ATOM 654 C CA . ARG A 1 85 ? 25.744 -16.813 -27.453 1.00 50.91 85 ARG A CA 1
ATOM 655 C C . ARG A 1 85 ? 26.711 -17.964 -27.160 1.00 50.91 85 ARG A C 1
ATOM 657 O O . ARG A 1 85 ? 27.598 -18.220 -27.963 1.00 50.91 85 ARG A O 1
ATOM 664 N N . ARG A 1 86 ? 26.543 -18.702 -26.064 1.00 42.19 86 ARG A N 1
ATOM 665 C CA . ARG A 1 86 ? 27.137 -20.045 -25.942 1.00 42.19 86 ARG A CA 1
ATOM 666 C C . ARG A 1 86 ? 26.190 -20.999 -25.220 1.00 42.19 86 ARG A C 1
ATOM 668 O O . ARG A 1 86 ? 26.352 -21.290 -24.047 1.00 42.19 86 ARG A O 1
ATOM 675 N N . PHE A 1 87 ? 25.191 -21.468 -25.965 1.00 47.78 87 PHE A N 1
ATOM 676 C CA . PHE A 1 87 ? 24.754 -22.854 -25.843 1.00 47.78 87 PHE A CA 1
ATOM 677 C C . PHE A 1 87 ? 25.566 -23.643 -26.866 1.00 47.78 87 PHE A C 1
ATOM 679 O O . PHE A 1 87 ? 25.328 -23.487 -28.062 1.00 47.78 87 PHE A O 1
ATOM 686 N N . LEU A 1 88 ? 26.576 -24.356 -26.375 1.00 51.28 88 LEU A N 1
ATOM 687 C CA . LEU A 1 88 ? 27.175 -25.595 -26.878 1.00 51.28 88 LEU A CA 1
ATOM 688 C C . LEU A 1 88 ? 28.180 -26.034 -25.811 1.00 51.28 88 LEU A C 1
ATOM 690 O O . LEU A 1 88 ? 29.120 -25.244 -25.561 1.00 51.28 88 LEU A O 1
#

Foldseek 3Di:
DDDDQQDKDKDKDPDDKDKDKDAPDDPDPVRIWIWTWGWPIKIWIDRVPDTPDIDTDTDPVRTDTVVPVVDPPVVVVVVPDPVPPDPD